Protein AF-A0A661I147-F1 (afdb_monomer_lite)

Sequence (72 aa):
MILIQDYISSKLETRTYQQLADEVHISPPMITNYKKGHYNPSIKTALSVFELDNVTLHPYSEESLQYELEKR

pLDDT: mean 92.61, std 5.18, range [69.38, 96.56]

Radius of gyration: 11.51 Å; chains: 1; bounding box: 29×25×28 Å

Foldseek 3Di:
DEAPLVVLVVVVVPDPLVRLCVQLVHDSVVSVVSNPDDDHDDLSSQLSCCVPPVDGHPPDDPVRSVVVVVVD

Secondary structure (DSSP, 8-state):
-B-HHHHHHHHTTTS-HHHHHHHTT--HHHHHHHHHS-PPPPHHHHHHHHHHH--PBTT--HHHHHHHHHT-

Structure (mmCIF, N/CA/C/O backbone):
data_AF-A0A661I147-F1
#
_entry.id   AF-A0A661I147-F1
#
loop_
_atom_site.group_PDB
_atom_site.id
_atom_site.type_symbol
_atom_site.label_atom_id
_atom_site.label_alt_id
_atom_site.label_comp_id
_atom_site.label_asym_id
_atom_site.label_entity_id
_atom_site.label_seq_id
_atom_site.pdbx_PDB_ins_code
_atom_site.Cartn_x
_atom_site.Cartn_y
_atom_site.Cartn_z
_atom_site.occupancy
_atom_site.B_iso_or_equiv
_atom_site.auth_seq_id
_atom_site.auth_comp_id
_atom_site.auth_asym_id
_atom_site.auth_atom_id
_atom_site.pdbx_PDB_model_num
ATOM 1 N N . MET A 1 1 ? -5.372 0.245 -13.363 1.00 80.94 1 MET A N 1
ATOM 2 C CA . MET A 1 1 ? -4.492 1.202 -12.659 1.00 80.94 1 MET A CA 1
ATOM 3 C C . MET A 1 1 ? -5.354 2.171 -11.868 1.00 80.94 1 MET A C 1
ATOM 5 O O . MET A 1 1 ? -6.311 2.683 -12.437 1.00 80.94 1 MET A O 1
ATOM 9 N N . ILE A 1 2 ? -5.045 2.390 -10.589 1.00 93.06 2 ILE A N 1
ATOM 10 C CA . ILE A 1 2 ? -5.768 3.322 -9.703 1.00 93.06 2 ILE A CA 1
ATOM 11 C C . ILE A 1 2 ? -4.792 4.185 -8.895 1.00 93.06 2 ILE A C 1
ATOM 13 O O . ILE A 1 2 ? -3.587 3.916 -8.875 1.00 93.06 2 ILE A O 1
ATOM 17 N N . LEU A 1 3 ? -5.293 5.227 -8.232 1.00 94.12 3 LEU A N 1
ATOM 18 C CA . LEU A 1 3 ? -4.493 6.021 -7.306 1.00 94.12 3 LEU A CA 1
ATOM 19 C C . LEU A 1 3 ? -4.401 5.329 -5.938 1.00 94.12 3 LEU A C 1
ATOM 21 O O . LEU A 1 3 ? -5.296 4.591 -5.523 1.00 94.12 3 LEU A O 1
ATOM 25 N N . ILE A 1 4 ? -3.332 5.619 -5.191 1.00 94.06 4 ILE A N 1
ATOM 26 C CA . ILE A 1 4 ? -3.156 5.101 -3.825 1.00 94.06 4 ILE A CA 1
ATOM 27 C C . ILE A 1 4 ? -4.287 5.547 -2.881 1.00 94.06 4 ILE A C 1
ATOM 29 O O . ILE A 1 4 ? -4.631 4.820 -1.950 1.00 94.06 4 ILE A O 1
ATOM 33 N N . GLN A 1 5 ? -4.905 6.709 -3.133 1.00 93.81 5 GLN A N 1
ATOM 34 C CA . GLN A 1 5 ? -6.034 7.199 -2.333 1.00 93.81 5 GLN A CA 1
ATOM 35 C C . GLN A 1 5 ? -7.263 6.301 -2.467 1.00 93.81 5 GLN A C 1
ATOM 37 O O . GLN A 1 5 ? -7.888 5.958 -1.460 1.00 93.81 5 GLN A O 1
ATOM 42 N N . ASP A 1 6 ? -7.581 5.910 -3.702 1.00 93.25 6 ASP A N 1
ATOM 43 C CA . ASP A 1 6 ? -8.732 5.065 -4.016 1.00 93.25 6 ASP A CA 1
ATOM 44 C C . ASP A 1 6 ? -8.528 3.667 -3.433 1.00 93.25 6 ASP A C 1
ATOM 46 O O . ASP A 1 6 ? -9.412 3.131 -2.763 1.00 93.25 6 ASP A O 1
ATOM 50 N N . TYR A 1 7 ? -7.317 3.125 -3.601 1.00 94.81 7 TYR A N 1
ATOM 51 C CA . TYR A 1 7 ? -6.929 1.840 -3.028 1.00 94.81 7 TYR A CA 1
ATOM 52 C C . TYR A 1 7 ? -7.115 1.821 -1.506 1.00 94.81 7 TYR A C 1
ATOM 54 O O . TYR A 1 7 ? -7.813 0.961 -0.970 1.00 94.81 7 TYR A O 1
ATOM 62 N N . ILE A 1 8 ? -6.539 2.799 -0.800 1.00 94.06 8 ILE A N 1
ATOM 63 C CA . ILE A 1 8 ? -6.632 2.877 0.661 1.00 94.06 8 ILE A CA 1
ATOM 64 C C . ILE A 1 8 ? -8.078 3.047 1.116 1.00 94.06 8 ILE A C 1
ATOM 66 O O . ILE A 1 8 ? -8.494 2.408 2.081 1.00 94.06 8 ILE A O 1
ATOM 70 N N . SER A 1 9 ? -8.849 3.895 0.436 1.00 93.44 9 SER A N 1
ATOM 71 C CA . SER A 1 9 ? -10.239 4.150 0.814 1.00 93.44 9 SER A CA 1
ATOM 72 C C . SER A 1 9 ? -11.086 2.884 0.705 1.00 93.44 9 SER A C 1
ATOM 74 O O . SER A 1 9 ? -11.812 2.579 1.646 1.00 93.44 9 SER A O 1
ATOM 76 N N . SER A 1 10 ? -10.913 2.106 -0.369 1.00 94.69 10 SER A N 1
ATOM 77 C CA . SER A 1 10 ? -11.597 0.822 -0.551 1.00 94.69 10 SER A CA 1
ATOM 78 C C . SER A 1 10 ? -11.150 -0.230 0.470 1.00 94.69 10 SER A C 1
ATOM 80 O O . SER A 1 10 ? -11.978 -0.920 1.062 1.00 94.69 10 SER A O 1
ATOM 82 N N . LYS A 1 11 ? -9.845 -0.355 0.742 1.00 95.00 11 LYS A N 1
ATOM 83 C CA . LYS A 1 11 ? -9.353 -1.387 1.670 1.00 95.00 11 LYS A CA 1
ATOM 84 C C . LYS A 1 11 ? -9.722 -1.119 3.124 1.00 95.00 11 LYS A C 1
ATOM 86 O O . LYS A 1 11 ? -9.922 -2.072 3.872 1.00 95.00 11 LYS A O 1
ATOM 91 N N . LEU A 1 12 ? -9.898 0.139 3.519 1.00 94.19 12 LEU A N 1
ATOM 92 C CA . LEU A 1 12 ? -10.358 0.488 4.866 1.00 94.19 12 LEU A CA 1
ATOM 93 C C . LEU A 1 12 ? -11.821 0.104 5.152 1.00 94.19 12 LEU A C 1
ATOM 95 O O . LEU A 1 12 ? -12.238 0.170 6.305 1.00 94.19 12 LEU A O 1
ATOM 99 N N . GLU A 1 13 ? -12.594 -0.324 4.150 1.00 94.44 13 GLU A N 1
ATOM 100 C CA . GLU A 1 13 ? -13.929 -0.903 4.371 1.00 94.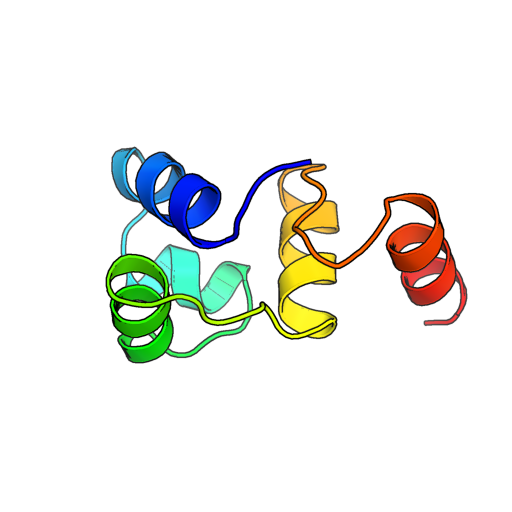44 13 GLU A CA 1
ATOM 101 C C . GLU A 1 13 ? -13.854 -2.310 4.982 1.00 94.44 13 GLU A C 1
ATOM 103 O O . GLU A 1 13 ? -14.799 -2.763 5.625 1.00 94.44 13 GLU A O 1
ATOM 108 N N . THR A 1 14 ? -12.727 -3.003 4.794 1.00 94.00 14 THR A N 1
ATOM 109 C CA . THR A 1 14 ? -12.543 -4.410 5.195 1.00 94.00 14 THR A CA 1
ATOM 110 C C . THR A 1 14 ? -11.339 -4.635 6.109 1.00 94.00 14 THR A C 1
ATOM 112 O O . THR A 1 14 ? -11.272 -5.660 6.785 1.00 94.00 14 THR A O 1
ATOM 115 N N . ARG A 1 15 ? -10.396 -3.687 6.166 1.00 92.50 15 ARG A N 1
ATOM 116 C CA . ARG A 1 15 ? -9.153 -3.763 6.945 1.00 92.50 15 ARG A CA 1
ATOM 117 C C . ARG A 1 15 ? -9.048 -2.598 7.926 1.00 92.50 15 ARG A C 1
ATOM 119 O O . ARG A 1 15 ? -9.493 -1.484 7.652 1.00 92.50 15 ARG A O 1
ATOM 126 N N . THR A 1 16 ? -8.404 -2.831 9.068 1.00 94.69 16 THR A N 1
ATOM 127 C CA . THR A 1 16 ? -8.048 -1.745 9.996 1.00 94.69 16 THR A CA 1
ATOM 128 C C . THR A 1 16 ? -6.862 -0.930 9.472 1.00 94.69 16 THR A C 1
ATOM 130 O O . THR A 1 16 ? -6.082 -1.399 8.644 1.00 94.69 16 THR A O 1
ATOM 133 N N . TYR A 1 17 ? -6.678 0.285 10.002 1.00 93.12 17 TYR A N 1
ATOM 134 C CA . TYR A 1 17 ? -5.527 1.133 9.662 1.00 93.12 17 TYR A CA 1
ATOM 135 C C . TYR A 1 17 ? -4.194 0.429 9.929 1.00 93.12 17 TYR A C 1
ATOM 137 O O . TYR A 1 17 ? -3.289 0.510 9.108 1.00 93.12 17 TYR A O 1
ATOM 145 N N . GLN A 1 18 ? -4.076 -0.259 11.066 1.00 94.06 18 GLN A N 1
ATOM 146 C CA . GLN A 1 18 ? -2.833 -0.923 11.445 1.00 94.06 18 GLN A CA 1
ATOM 147 C C . GLN A 1 18 ? -2.510 -2.070 10.481 1.00 94.06 18 GLN A C 1
ATOM 149 O O . GLN A 1 18 ? -1.417 -2.113 9.933 1.00 94.06 18 GLN A O 1
ATOM 154 N N . GLN A 1 19 ? -3.498 -2.928 10.201 1.00 94.81 19 GLN A N 1
ATOM 155 C CA . GLN A 1 19 ? -3.340 -4.048 9.269 1.00 94.81 19 GLN A CA 1
ATOM 156 C C . GLN A 1 19 ? -2.936 -3.570 7.876 1.00 94.81 19 GLN A C 1
ATOM 158 O O . GLN A 1 19 ? -1.954 -4.053 7.322 1.00 94.81 19 GLN A O 1
ATOM 163 N N . LEU A 1 20 ? -3.651 -2.579 7.334 1.00 95.38 20 LEU A N 1
ATOM 164 C CA . LEU A 1 20 ? -3.351 -2.055 6.007 1.00 95.38 20 LEU A CA 1
ATOM 165 C C . LEU A 1 20 ? -1.950 -1.431 5.950 1.00 95.38 20 LEU A C 1
ATOM 167 O O . LEU A 1 20 ? -1.255 -1.597 4.954 1.00 95.38 20 LEU A O 1
ATOM 171 N N . ALA A 1 21 ? -1.535 -0.724 7.005 1.00 94.81 21 ALA A N 1
ATOM 172 C CA . ALA A 1 21 ? -0.211 -0.112 7.087 1.00 94.81 21 ALA A CA 1
ATOM 173 C C . ALA A 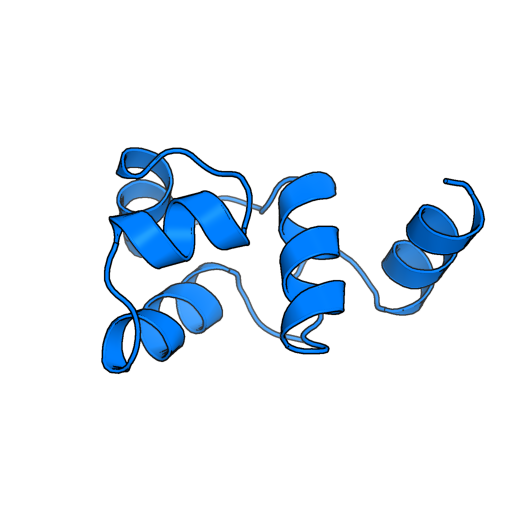1 21 ? 0.901 -1.170 7.054 1.00 94.81 21 ALA A C 1
ATOM 175 O O . ALA A 1 21 ? 1.864 -1.022 6.297 1.00 94.81 21 ALA A O 1
ATOM 176 N N . ASP A 1 22 ? 0.732 -2.242 7.827 1.00 94.69 22 ASP A N 1
ATOM 177 C CA . ASP A 1 22 ? 1.691 -3.341 7.914 1.00 94.69 22 ASP A CA 1
ATOM 178 C C . ASP A 1 22 ? 1.794 -4.097 6.577 1.00 94.69 22 ASP A C 1
ATOM 180 O O . ASP A 1 22 ? 2.905 -4.319 6.083 1.00 94.69 22 ASP A O 1
ATOM 184 N N . GLU A 1 23 ? 0.648 -4.406 5.957 1.00 93.94 23 GLU A N 1
ATOM 185 C CA . GLU A 1 23 ? 0.535 -5.087 4.658 1.00 93.94 23 GLU A CA 1
ATOM 186 C C . GLU A 1 23 ? 1.250 -4.334 3.529 1.00 93.94 23 GLU A C 1
ATOM 188 O O . GLU A 1 23 ? 1.989 -4.934 2.755 1.00 93.94 23 GLU A O 1
ATOM 193 N N . VAL A 1 24 ? 1.059 -3.014 3.432 1.00 93.69 24 VAL A N 1
ATOM 194 C CA . VAL A 1 24 ? 1.636 -2.207 2.336 1.00 93.69 24 VAL A CA 1
ATOM 195 C C . VAL A 1 24 ? 2.940 -1.505 2.722 1.00 93.69 24 VAL A C 1
ATOM 197 O O . VAL A 1 24 ? 3.437 -0.640 1.991 1.00 93.69 24 VAL A O 1
ATOM 200 N N . HIS A 1 25 ? 3.505 -1.882 3.871 1.00 92.75 25 HIS A N 1
ATOM 201 C CA . HIS A 1 25 ? 4.784 -1.410 4.397 1.00 92.75 25 HIS A CA 1
ATOM 202 C C . HIS A 1 25 ? 4.896 0.116 4.523 1.00 92.75 25 HIS A C 1
ATOM 204 O O . HIS A 1 25 ? 5.907 0.718 4.144 1.00 92.75 25 HIS A O 1
ATOM 210 N N . ILE A 1 26 ? 3.868 0.746 5.081 1.00 93.62 26 ILE A N 1
ATOM 211 C CA . ILE A 1 26 ? 3.849 2.178 5.396 1.00 93.62 26 ILE A CA 1
ATOM 212 C C . ILE A 1 26 ? 3.549 2.391 6.876 1.00 93.62 26 ILE A C 1
ATOM 214 O O . ILE A 1 26 ? 3.100 1.493 7.576 1.00 93.62 26 ILE A O 1
ATOM 218 N N . SER A 1 27 ? 3.780 3.602 7.376 1.00 92.94 27 SER A N 1
ATOM 219 C CA . SER A 1 27 ? 3.354 3.941 8.731 1.00 92.94 27 SER A CA 1
ATOM 220 C C . SER A 1 27 ? 1.847 4.252 8.768 1.00 92.94 27 SER A C 1
ATOM 222 O O . SER A 1 27 ? 1.312 4.803 7.802 1.00 92.94 27 SER A O 1
ATOM 224 N N . PRO A 1 28 ? 1.134 3.991 9.880 1.00 91.75 28 PRO A N 1
ATOM 225 C CA . PRO A 1 28 ? -0.283 4.350 9.996 1.00 91.75 28 PRO A CA 1
ATOM 226 C C . PRO A 1 28 ? -0.603 5.833 9.698 1.00 91.75 28 PRO A C 1
ATOM 228 O O . PRO A 1 28 ? -1.614 6.105 9.046 1.00 91.75 28 PRO A O 1
ATOM 231 N N . PRO A 1 29 ? 0.248 6.822 10.061 1.00 92.31 29 PRO A N 1
ATOM 232 C CA . PRO A 1 29 ? 0.048 8.210 9.639 1.00 92.31 29 PRO A CA 1
ATOM 233 C C . PRO A 1 29 ? 0.073 8.409 8.116 1.00 92.31 29 PRO A C 1
ATOM 235 O O . PRO A 1 29 ? -0.656 9.260 7.603 1.00 92.31 29 PRO A O 1
ATOM 238 N N . MET A 1 30 ? 0.851 7.611 7.373 1.00 91.81 30 MET A N 1
ATOM 239 C CA . MET A 1 30 ? 0.895 7.699 5.909 1.00 91.81 30 MET A CA 1
ATOM 240 C C . MET A 1 30 ? -0.439 7.342 5.261 1.00 91.81 30 MET A C 1
ATOM 242 O O . MET A 1 30 ? -0.783 7.951 4.253 1.00 91.81 30 MET A O 1
ATOM 246 N N . ILE A 1 31 ? -1.240 6.455 5.861 1.00 92.69 31 ILE A N 1
ATOM 247 C CA . ILE A 1 31 ? -2.611 6.183 5.393 1.00 92.69 31 ILE A CA 1
ATOM 248 C C . ILE A 1 31 ? -3.438 7.470 5.391 1.00 92.69 31 ILE A C 1
ATOM 250 O O . ILE A 1 31 ? -4.132 7.782 4.423 1.00 92.69 31 ILE A O 1
ATOM 254 N N . THR A 1 32 ? -3.328 8.258 6.462 1.00 91.00 32 THR A N 1
ATOM 255 C CA . THR A 1 32 ? -4.029 9.543 6.563 1.00 91.00 32 THR A CA 1
ATOM 256 C C . THR A 1 32 ? -3.509 10.545 5.534 1.00 91.00 32 THR A C 1
ATOM 258 O O . THR A 1 32 ? -4.311 11.253 4.925 1.00 91.00 32 THR A O 1
ATOM 261 N N . ASN A 1 33 ? -2.193 10.589 5.306 1.00 90.88 33 ASN A N 1
ATOM 262 C CA . ASN A 1 33 ? -1.597 11.466 4.296 1.00 90.88 33 ASN A CA 1
ATOM 263 C C . ASN A 1 33 ? -2.070 11.108 2.888 1.00 90.88 33 ASN A C 1
ATOM 265 O O . ASN A 1 33 ? -2.475 12.000 2.145 1.00 90.88 33 ASN A O 1
ATOM 269 N N . TYR A 1 34 ? -2.099 9.818 2.548 1.00 91.50 34 TYR A N 1
ATOM 270 C CA . TYR A 1 34 ? -2.629 9.368 1.269 1.00 91.50 34 TYR A CA 1
ATOM 271 C C . TYR A 1 34 ? -4.097 9.753 1.108 1.00 91.50 34 TYR A C 1
ATOM 273 O O . TYR A 1 34 ? -4.446 10.308 0.080 1.00 91.50 34 TYR A O 1
ATOM 281 N N . LYS A 1 35 ? -4.949 9.591 2.126 1.00 85.94 35 LYS A N 1
ATOM 282 C CA . LYS A 1 35 ? -6.356 10.022 2.024 1.00 85.94 35 LYS A CA 1
ATOM 283 C C . LYS A 1 35 ? -6.537 11.528 1.808 1.00 85.94 35 LYS A C 1
ATOM 285 O O . LYS A 1 35 ? -7.529 11.932 1.212 1.00 85.94 35 LYS A O 1
ATOM 290 N N . LYS A 1 36 ? -5.644 12.358 2.352 1.00 84.50 36 LYS A N 1
ATOM 291 C CA . LYS A 1 36 ? -5.810 13.821 2.383 1.00 84.50 36 LYS A CA 1
ATOM 292 C C . LYS A 1 36 ? -5.099 14.565 1.254 1.00 84.50 36 LYS A C 1
ATOM 294 O O . LYS A 1 36 ? -5.397 15.738 1.057 1.00 84.50 36 LYS A O 1
ATOM 299 N N . GLY A 1 37 ? -4.151 13.945 0.552 1.00 77.62 37 GLY A N 1
ATOM 300 C CA . GLY A 1 37 ? -3.298 14.656 -0.400 1.00 77.62 37 GLY A CA 1
ATOM 301 C C . GLY A 1 37 ? -2.877 13.836 -1.613 1.00 77.62 37 GLY A C 1
ATOM 302 O O . GLY A 1 37 ? -3.015 12.616 -1.649 1.00 77.62 37 GLY A O 1
ATOM 303 N N 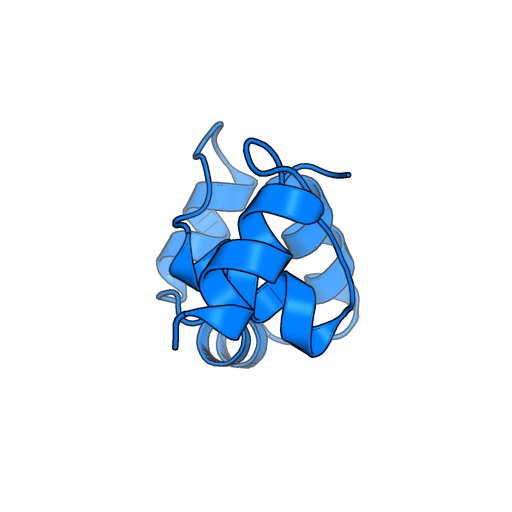. HIS A 1 38 ? -2.305 14.522 -2.604 1.00 69.38 38 HIS A N 1
ATOM 304 C CA . HIS A 1 38 ? -1.778 13.940 -3.842 1.00 69.38 38 HIS A CA 1
ATOM 305 C C . HIS A 1 38 ? -0.359 13.379 -3.662 1.00 69.38 38 HIS A C 1
ATOM 307 O O . HIS A 1 38 ? 0.584 13.808 -4.322 1.00 69.38 38 HIS A O 1
ATOM 313 N N . TYR A 1 39 ? -0.188 12.441 -2.729 1.00 81.12 39 TYR A N 1
ATOM 314 C CA . TYR A 1 39 ? 1.088 11.752 -2.542 1.00 81.12 39 TYR A CA 1
ATOM 315 C C . TYR A 1 39 ? 1.196 10.551 -3.478 1.00 81.12 39 TYR A C 1
ATOM 317 O O . TYR A 1 39 ? 0.297 9.713 -3.522 1.00 81.12 39 TYR A O 1
ATOM 325 N N . ASN A 1 40 ? 2.329 10.431 -4.169 1.00 90.06 40 ASN A N 1
ATOM 326 C CA . ASN A 1 40 ? 2.648 9.225 -4.925 1.00 90.06 40 ASN A CA 1
ATOM 327 C C . ASN A 1 40 ? 3.143 8.117 -3.977 1.00 90.06 40 ASN A C 1
ATOM 329 O O . ASN A 1 40 ? 3.875 8.407 -3.021 1.00 90.06 40 ASN A O 1
ATOM 333 N N . PRO A 1 41 ? 2.765 6.850 -4.212 1.00 93.00 41 PRO A N 1
ATOM 334 C CA . PRO A 1 41 ? 3.301 5.736 -3.449 1.00 93.00 41 PRO A CA 1
ATOM 335 C C . PRO A 1 41 ? 4.789 5.530 -3.749 1.00 93.00 41 PRO A C 1
ATOM 337 O O . PRO A 1 41 ? 5.277 5.792 -4.853 1.00 93.00 41 PRO A O 1
ATOM 340 N N . SER A 1 42 ? 5.522 5.028 -2.755 1.00 94.19 42 SER A N 1
ATOM 341 C CA . SER A 1 42 ? 6.872 4.518 -2.998 1.00 94.19 42 SER A CA 1
ATOM 342 C C . SER A 1 42 ? 6.807 3.261 -3.871 1.00 94.19 42 SER A C 1
ATOM 344 O O . SER A 1 42 ? 5.794 2.558 -3.855 1.00 94.19 42 SER A O 1
ATOM 346 N N . ILE A 1 43 ? 7.893 2.935 -4.577 1.00 94.38 43 ILE A N 1
ATOM 347 C CA . ILE A 1 43 ? 7.969 1.690 -5.355 1.00 94.38 43 ILE A CA 1
ATOM 348 C C . ILE A 1 43 ? 7.720 0.464 -4.467 1.00 94.38 43 ILE A C 1
ATOM 350 O O . ILE A 1 43 ? 6.966 -0.422 -4.840 1.00 94.38 43 ILE A O 1
ATOM 354 N N . LYS A 1 44 ? 8.244 0.456 -3.232 1.00 94.88 44 LYS A N 1
ATOM 355 C CA . LYS A 1 44 ? 8.038 -0.639 -2.272 1.00 94.88 44 LYS A CA 1
ATOM 356 C C . LYS A 1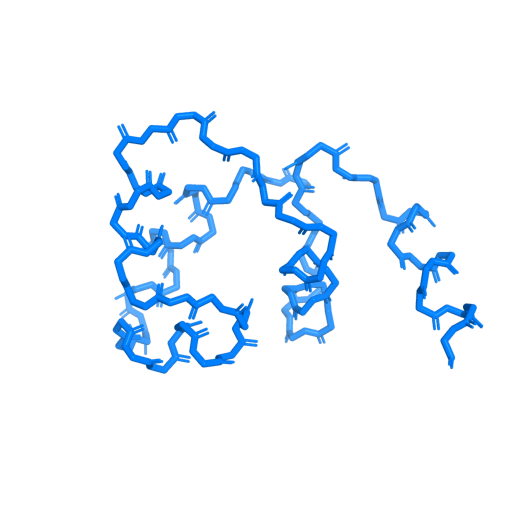 44 ? 6.559 -0.830 -1.925 1.00 94.88 44 LYS A C 1
ATOM 358 O O . LYS A 1 44 ? 6.074 -1.957 -1.889 1.00 94.88 44 LYS A O 1
ATOM 363 N N . THR A 1 45 ? 5.843 0.268 -1.691 1.00 95.44 45 THR A N 1
ATOM 364 C CA . THR A 1 45 ? 4.397 0.245 -1.426 1.00 95.44 45 THR A CA 1
ATOM 365 C C . THR A 1 45 ? 3.629 -0.251 -2.649 1.00 95.44 45 THR A C 1
ATOM 367 O O . THR A 1 45 ? 2.740 -1.083 -2.506 1.00 95.44 45 THR A O 1
ATOM 370 N N . ALA A 1 46 ? 3.987 0.216 -3.849 1.00 96.12 46 ALA A N 1
ATOM 371 C CA . ALA A 1 46 ? 3.351 -0.218 -5.091 1.00 96.12 46 ALA A CA 1
ATOM 372 C C . ALA A 1 46 ? 3.568 -1.712 -5.369 1.00 96.12 46 ALA A C 1
ATOM 374 O O . ALA A 1 46 ? 2.610 -2.396 -5.712 1.00 96.12 46 ALA A O 1
ATOM 375 N N . LEU A 1 47 ? 4.777 -2.229 -5.133 1.00 96.38 47 LEU A N 1
ATOM 376 C CA . LEU A 1 47 ? 5.078 -3.660 -5.224 1.00 96.38 47 LEU A CA 1
ATOM 377 C C . LEU A 1 47 ? 4.254 -4.474 -4.226 1.00 96.38 47 LEU A C 1
ATOM 379 O O . LEU A 1 47 ? 3.635 -5.450 -4.621 1.00 96.38 47 LEU A O 1
ATOM 383 N N . SER A 1 48 ? 4.163 -4.028 -2.969 1.00 96.19 48 SER A N 1
ATOM 384 C CA . SER A 1 48 ? 3.386 -4.741 -1.940 1.00 96.19 48 SER A CA 1
ATOM 385 C C . SER A 1 48 ? 1.902 -4.825 -2.317 1.00 96.19 48 SER A C 1
ATOM 387 O O . SER A 1 48 ? 1.272 -5.867 -2.184 1.00 96.19 48 SER A O 1
ATOM 389 N N . VAL A 1 49 ? 1.334 -3.731 -2.832 1.00 96.06 49 VAL A N 1
ATOM 390 C CA . VAL A 1 49 ? -0.061 -3.698 -3.300 1.00 96.06 49 VAL A CA 1
ATOM 391 C C . VAL A 1 49 ? -0.270 -4.590 -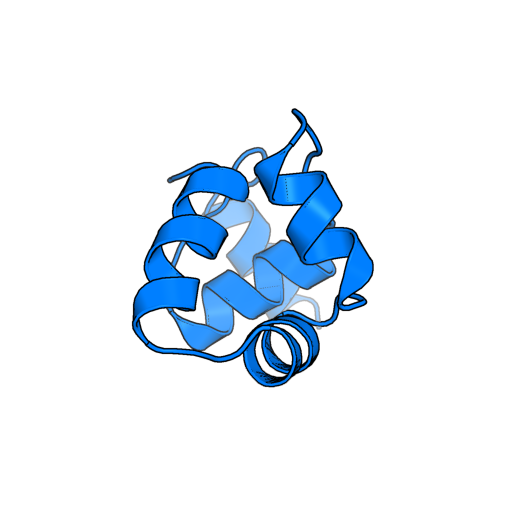4.526 1.00 96.06 49 VAL A C 1
ATOM 393 O O . VAL A 1 49 ? -1.297 -5.264 -4.631 1.00 96.06 49 VAL A O 1
ATOM 396 N N . PHE A 1 50 ? 0.706 -4.627 -5.431 1.00 96.56 50 PHE A N 1
ATOM 397 C CA . PHE A 1 50 ? 0.671 -5.494 -6.600 1.00 96.56 50 PHE A CA 1
ATOM 398 C C . PHE A 1 50 ? 0.762 -6.979 -6.214 1.00 96.56 50 PHE A C 1
ATOM 400 O O . PHE A 1 50 ? -0.054 -7.768 -6.671 1.00 96.56 50 PHE A O 1
ATOM 407 N N . GLU A 1 51 ? 1.661 -7.355 -5.303 1.00 95.44 51 GLU A N 1
ATOM 408 C CA . GLU A 1 51 ? 1.796 -8.730 -4.801 1.00 95.44 51 GLU A CA 1
ATOM 409 C C . GLU A 1 51 ? 0.544 -9.207 -4.041 1.00 95.44 51 GLU A C 1
ATOM 411 O O . GLU A 1 51 ? 0.128 -10.354 -4.196 1.00 95.44 51 GLU A O 1
ATOM 416 N N . LEU A 1 52 ? -0.067 -8.342 -3.223 1.00 94.75 52 LEU A N 1
ATOM 417 C CA . LEU A 1 52 ? -1.190 -8.717 -2.355 1.00 94.75 52 LEU A CA 1
ATOM 418 C C . LEU A 1 52 ? -2.529 -8.812 -3.084 1.00 94.75 52 LEU A C 1
ATOM 420 O O . LEU A 1 52 ? -3.324 -9.708 -2.809 1.00 94.75 52 LEU A O 1
ATOM 424 N N . ASP A 1 53 ? -2.814 -7.844 -3.951 1.00 94.81 53 ASP A N 1
ATOM 425 C CA . ASP A 1 53 ? -4.153 -7.637 -4.503 1.00 94.81 53 ASP A CA 1
ATOM 426 C C . ASP A 1 53 ? -4.151 -7.580 -6.049 1.00 94.81 53 ASP A C 1
ATOM 428 O O . ASP A 1 53 ? -5.206 -7.379 -6.649 1.00 94.81 53 ASP A O 1
ATOM 432 N N . ASN A 1 54 ? -2.994 -7.769 -6.707 1.00 94.88 54 ASN A N 1
ATOM 433 C CA . ASN A 1 54 ? -2.796 -7.637 -8.161 1.00 94.88 54 ASN A CA 1
ATOM 434 C C . ASN A 1 54 ? -3.277 -6.282 -8.712 1.00 94.88 54 ASN A C 1
ATOM 436 O O . ASN A 1 54 ? -3.883 -6.185 -9.782 1.00 94.88 54 ASN A O 1
ATOM 440 N N . VAL A 1 55 ? -3.047 -5.217 -7.937 1.00 96.25 55 VAL A N 1
ATOM 441 C CA . VAL A 1 55 ? -3.466 -3.852 -8.264 1.00 96.25 55 VAL A CA 1
ATOM 442 C C . VAL A 1 55 ? -2.262 -2.988 -8.620 1.00 96.25 55 VAL A C 1
ATOM 444 O O . VAL A 1 55 ? -1.370 -2.761 -7.807 1.00 96.25 55 VAL A O 1
ATOM 447 N N . THR A 1 56 ? -2.289 -2.409 -9.817 1.00 96.44 56 THR A N 1
ATOM 448 C CA . THR A 1 56 ? -1.288 -1.431 -10.261 1.00 96.44 56 THR A CA 1
ATOM 449 C C . THR A 1 56 ? -1.629 -0.026 -9.765 1.00 96.44 56 THR A C 1
ATOM 451 O O . THR A 1 56 ? -2.700 0.514 -10.085 1.00 96.44 56 THR A O 1
ATOM 454 N N . LEU A 1 57 ? -0.700 0.587 -9.028 1.00 95.62 57 LEU A N 1
ATOM 455 C CA . LEU A 1 57 ? -0.817 1.958 -8.534 1.00 95.62 57 LEU A CA 1
ATOM 456 C C . LEU A 1 57 ? -0.077 2.957 -9.427 1.00 95.62 57 LEU A C 1
ATOM 458 O O . LEU A 1 57 ? 1.114 2.798 -9.689 1.00 95.62 57 LEU A O 1
ATOM 462 N N . HIS A 1 58 ? -0.745 4.050 -9.797 1.00 93.50 58 HIS A N 1
ATOM 463 C CA . HIS A 1 58 ? -0.080 5.200 -10.418 1.00 93.50 58 HIS A CA 1
ATOM 464 C C . HIS A 1 58 ? 1.001 5.775 -9.473 1.00 93.50 58 HIS A C 1
ATOM 466 O O . HIS A 1 58 ? 0.748 5.884 -8.267 1.00 93.50 58 HIS A O 1
ATOM 472 N N . PRO A 1 59 ? 2.173 6.217 -9.977 1.00 93.94 59 PRO A N 1
ATOM 473 C CA . PRO A 1 59 ? 2.541 6.388 -11.394 1.00 93.94 59 PRO A CA 1
ATOM 474 C C . PRO A 1 59 ? 3.177 5.160 -12.061 1.00 93.94 59 PRO A C 1
ATOM 476 O O . PRO A 1 59 ? 3.694 5.281 -13.168 1.00 93.94 59 PRO A O 1
ATOM 479 N N . TYR A 1 60 ? 3.192 4.004 -11.403 1.00 95.88 60 TYR A N 1
ATOM 480 C CA . TYR A 1 60 ? 3.880 2.823 -11.918 1.00 95.88 60 TYR A CA 1
ATOM 481 C C . TYR A 1 60 ? 3.011 2.075 -12.932 1.00 95.88 60 TYR A C 1
ATOM 483 O O . TYR A 1 60 ? 1.783 2.047 -12.817 1.00 95.88 60 TYR A O 1
ATOM 491 N N . SER A 1 61 ? 3.657 1.463 -13.925 1.00 95.44 61 SER A N 1
ATOM 492 C CA . SER A 1 61 ? 3.013 0.532 -14.854 1.00 95.44 61 SER A CA 1
ATOM 493 C C . SER A 1 61 ? 3.168 -0.904 -14.362 1.00 95.44 61 SER A C 1
ATOM 495 O O . SER A 1 61 ? 4.067 -1.203 -13.574 1.00 95.44 61 SER A O 1
ATOM 497 N N . GLU A 1 62 ? 2.308 -1.799 -14.836 1.00 95.31 62 GLU A N 1
ATOM 498 C CA . GLU A 1 62 ? 2.399 -3.219 -14.496 1.00 95.31 62 GLU A CA 1
ATOM 499 C C . GLU A 1 62 ? 3.748 -3.808 -14.921 1.00 95.31 62 GLU A C 1
ATOM 501 O O . GLU A 1 62 ? 4.401 -4.464 -14.114 1.00 95.31 62 GLU A O 1
ATOM 506 N N . GLU A 1 63 ? 4.229 -3.475 -16.121 1.00 94.94 63 GLU A N 1
ATOM 507 C CA . GLU A 1 63 ? 5.526 -3.946 -16.616 1.00 94.94 63 GLU A CA 1
ATOM 508 C C . GLU A 1 63 ? 6.675 -3.455 -15.728 1.00 94.94 63 GLU A C 1
ATOM 510 O O . GLU A 1 63 ? 7.600 -4.207 -15.429 1.00 94.94 63 GLU A O 1
ATOM 515 N N . SER A 1 64 ? 6.608 -2.201 -15.261 1.00 94.25 64 SER A N 1
ATOM 516 C CA . SER A 1 64 ? 7.629 -1.649 -14.363 1.00 94.25 64 SER A CA 1
ATOM 517 C C . SER A 1 64 ? 7.655 -2.355 -13.004 1.00 94.25 64 SER A C 1
ATOM 519 O O . SER A 1 64 ? 8.727 -2.542 -12.436 1.00 94.25 64 SER A O 1
ATOM 521 N N . LEU A 1 65 ? 6.494 -2.782 -12.496 1.00 95.69 65 LEU A N 1
ATOM 522 C CA . LEU A 1 65 ? 6.395 -3.513 -11.233 1.00 95.69 65 LEU A CA 1
ATOM 523 C C . LEU A 1 65 ? 6.867 -4.960 -11.396 1.00 95.69 65 LEU A C 1
ATOM 525 O O . LEU A 1 65 ? 7.633 -5.435 -10.563 1.00 95.69 65 LEU A O 1
ATOM 529 N N . GLN A 1 66 ? 6.474 -5.631 -12.480 1.00 95.38 66 GLN A N 1
ATOM 530 C CA . GLN A 1 66 ? 6.940 -6.982 -12.806 1.00 95.38 66 GLN A CA 1
ATOM 531 C C . GLN A 1 66 ? 8.465 -7.028 -12.941 1.00 95.38 66 GLN A C 1
ATOM 533 O O . GLN A 1 66 ? 9.106 -7.871 -12.320 1.00 95.38 66 GLN A O 1
ATOM 538 N N . TYR A 1 67 ? 9.058 -6.067 -13.655 1.00 96.06 67 TYR A N 1
ATOM 539 C CA . TYR A 1 67 ? 10.511 -5.961 -13.786 1.00 96.06 67 TYR A CA 1
ATOM 540 C C . TYR A 1 67 ? 11.225 -5.828 -12.430 1.00 96.06 67 TYR A C 1
ATOM 542 O O . TYR A 1 67 ? 12.237 -6.483 -12.183 1.00 96.06 67 TYR A O 1
ATOM 550 N N . GLU A 1 68 ? 10.704 -4.992 -11.527 1.00 93.75 68 GLU A N 1
ATOM 551 C CA . GLU A 1 68 ? 11.288 -4.825 -10.191 1.00 93.75 68 GLU A CA 1
ATOM 552 C C . GLU A 1 68 ? 11.118 -6.077 -9.309 1.00 93.75 68 GLU A C 1
ATOM 554 O O . GLU A 1 68 ? 11.978 -6.338 -8.467 1.00 93.75 68 GLU A O 1
ATOM 559 N N . LEU A 1 69 ? 10.060 -6.873 -9.510 1.00 92.25 69 LEU A N 1
ATOM 560 C CA . LEU A 1 69 ? 9.890 -8.168 -8.838 1.00 92.25 69 LEU A CA 1
ATOM 561 C C . LEU A 1 69 ? 10.880 -9.220 -9.348 1.00 92.25 69 LEU A C 1
ATOM 563 O O . LEU A 1 69 ? 11.460 -9.939 -8.540 1.00 92.25 69 LEU A O 1
ATOM 567 N N . GLU A 1 70 ? 11.107 -9.295 -10.659 1.00 93.69 70 GLU A N 1
ATOM 568 C CA . GLU A 1 70 ? 12.044 -10.252 -11.269 1.00 93.69 70 GLU A CA 1
ATOM 569 C C . GLU A 1 70 ? 13.510 -9.975 -10.908 1.00 93.69 70 GLU A C 1
ATOM 571 O O . GLU A 1 70 ? 14.338 -10.884 -10.893 1.00 93.69 70 GLU A O 1
ATOM 576 N N . LYS A 1 71 ? 13.846 -8.715 -10.617 1.00 90.94 71 LYS A N 1
ATOM 577 C CA . LYS A 1 71 ? 15.199 -8.291 -10.236 1.00 90.94 71 LYS A CA 1
ATOM 578 C C . LYS A 1 71 ? 15.577 -8.662 -8.793 1.00 90.94 71 LYS A C 1
ATOM 580 O O . LYS A 1 71 ? 16.755 -8.570 -8.436 1.00 90.94 71 LYS A O 1
ATOM 585 N N . ARG A 1 72 ? 14.590 -8.9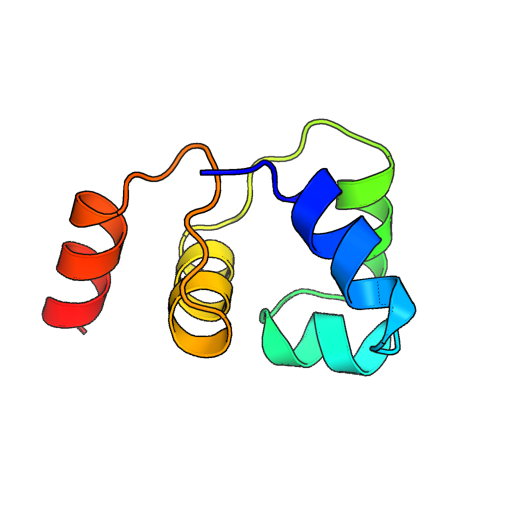71 -7.958 1.00 70.38 72 ARG A N 1
ATOM 586 C CA . ARG A 1 72 ? 14.729 -9.098 -6.505 1.00 70.38 72 ARG A CA 1
ATOM 587 C C . ARG A 1 72 ? 15.310 -10.445 -6.085 1.00 70.38 72 ARG A C 1
ATOM 589 O O . ARG A 1 72 ? 16.110 -10.422 -5.122 1.00 70.38 72 ARG A O 1
#